Protein AF-A0A1E4FQ76-F1 (afdb_monomer_lite)

Secondary structure (DSSP, 8-state):
---HHHHHHHHHHHHHHTTHHHHHHHHHHH-PPPPHHHHHHHHHHHHHHHHHHTSSS--TTTTSTTSS----

Structure (mmCIF, N/CA/C/O backbone):
data_AF-A0A1E4FQ76-F1
#
_entry.id   AF-A0A1E4FQ76-F1
#
loop_
_atom_site.group_PDB
_atom_site.id
_atom_site.type_symbol
_atom_site.label_atom_id
_atom_site.label_alt_id
_atom_site.label_comp_id
_atom_site.label_asym_id
_atom_site.label_entity_id
_atom_site.label_seq_id
_atom_site.pdbx_PDB_ins_code
_atom_site.Cartn_x
_atom_site.Cartn_y
_atom_site.Cartn_z
_atom_site.occupancy
_atom_site.B_iso_or_equiv
_atom_site.auth_seq_id
_atom_site.auth_comp_id
_atom_site.auth_asym_id
_atom_site.auth_atom_id
_atom_site.pdbx_PDB_model_num
ATOM 1 N N . MET A 1 1 ? 6.759 2.425 -22.185 1.00 79.62 1 MET A N 1
ATOM 2 C CA . MET A 1 1 ? 7.681 2.020 -21.104 1.00 79.62 1 MET A CA 1
ATOM 3 C C . MET A 1 1 ? 7.024 2.462 -19.818 1.00 79.62 1 MET A C 1
ATOM 5 O O . MET A 1 1 ? 6.661 3.627 -19.764 1.00 79.62 1 MET A O 1
ATOM 9 N N . VAL A 1 2 ? 6.782 1.552 -18.874 1.00 88.50 2 VAL A N 1
ATOM 10 C CA . VAL A 1 2 ? 6.111 1.915 -17.619 1.00 88.50 2 VAL A CA 1
ATOM 11 C C . VAL A 1 2 ? 7.062 2.766 -16.789 1.00 88.50 2 VAL A C 1
ATOM 13 O O . VAL A 1 2 ? 8.237 2.419 -16.651 1.00 88.50 2 VAL A O 1
ATOM 16 N N . HIS A 1 3 ? 6.563 3.886 -16.281 1.00 92.12 3 HIS A N 1
ATOM 17 C CA . HIS A 1 3 ? 7.346 4.798 -15.457 1.00 92.12 3 HIS A CA 1
ATOM 18 C C . HIS A 1 3 ? 7.133 4.504 -13.958 1.00 92.12 3 HIS A C 1
ATOM 20 O O . HIS A 1 3 ? 6.021 4.138 -13.574 1.00 92.12 3 HIS A O 1
ATOM 26 N N . PRO A 1 4 ? 8.130 4.709 -13.075 1.00 92.88 4 PRO A N 1
ATOM 27 C CA . PRO A 1 4 ? 7.950 4.552 -11.625 1.00 92.88 4 PRO A CA 1
ATOM 28 C C . PRO A 1 4 ? 6.761 5.340 -11.050 1.00 92.88 4 PRO A C 1
ATOM 30 O O . PRO A 1 4 ? 6.086 4.883 -10.133 1.00 92.88 4 PRO A O 1
ATOM 33 N N . SER A 1 5 ? 6.432 6.488 -11.648 1.00 94.19 5 SER A N 1
ATOM 34 C CA . SER A 1 5 ? 5.258 7.287 -11.281 1.00 94.19 5 SER A CA 1
ATOM 35 C C . SER A 1 5 ? 3.924 6.569 -11.531 1.00 94.19 5 SER A C 1
ATOM 37 O O . SER A 1 5 ? 2.952 6.821 -10.821 1.00 94.19 5 SER A O 1
ATOM 39 N N . GLU A 1 6 ?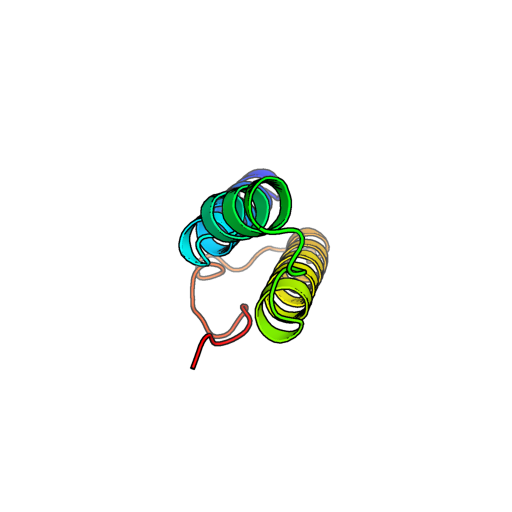 3.856 5.653 -12.503 1.00 95.50 6 GLU A N 1
ATOM 40 C CA . GLU A 1 6 ? 2.675 4.811 -12.729 1.00 95.50 6 GLU A CA 1
ATOM 41 C C . GLU A 1 6 ? 2.535 3.737 -11.646 1.00 95.50 6 GLU A C 1
ATOM 43 O O . GLU A 1 6 ? 1.421 3.445 -11.209 1.00 95.50 6 GLU A O 1
ATOM 48 N N . VAL A 1 7 ? 3.658 3.192 -11.168 1.00 94.88 7 VAL A N 1
ATOM 49 C CA . VAL A 1 7 ? 3.690 2.250 -10.041 1.00 94.88 7 VAL A CA 1
ATOM 50 C C . VAL A 1 7 ? 3.245 2.944 -8.755 1.00 94.88 7 VAL A C 1
ATOM 52 O O . VAL A 1 7 ? 2.406 2.416 -8.030 1.00 94.88 7 VAL A O 1
ATOM 55 N N . GLU A 1 8 ? 3.730 4.160 -8.498 1.00 95.31 8 GLU A N 1
ATOM 56 C CA . GLU A 1 8 ? 3.291 4.972 -7.357 1.00 95.31 8 GLU A CA 1
ATOM 57 C C . GLU A 1 8 ? 1.799 5.325 -7.423 1.00 95.31 8 GLU A C 1
ATOM 59 O O . GLU A 1 8 ? 1.102 5.308 -6.404 1.00 95.31 8 GLU A O 1
ATOM 64 N N . ALA A 1 9 ? 1.287 5.643 -8.617 1.00 95.62 9 ALA A N 1
ATOM 65 C CA . ALA A 1 9 ? -0.133 5.912 -8.815 1.00 95.62 9 ALA A CA 1
ATOM 66 C C . ALA A 1 9 ? -0.988 4.674 -8.515 1.00 95.62 9 ALA A C 1
ATOM 68 O O . ALA A 1 9 ? -2.021 4.786 -7.852 1.00 95.62 9 ALA A O 1
ATOM 69 N N . GLU A 1 10 ? -0.537 3.497 -8.940 1.00 95.44 10 GLU A N 1
ATOM 70 C CA . GLU A 1 10 ? -1.234 2.244 -8.681 1.00 95.44 10 GLU A CA 1
ATOM 71 C C . GLU A 1 10 ? -1.173 1.839 -7.198 1.00 95.44 10 GLU A C 1
ATOM 73 O O . GLU A 1 10 ? -2.189 1.454 -6.617 1.00 95.44 10 GLU A O 1
ATOM 78 N N . ALA A 1 11 ? -0.028 2.031 -6.539 1.00 95.06 11 ALA A N 1
ATOM 79 C CA . ALA A 1 11 ? 0.109 1.841 -5.097 1.00 95.06 11 ALA A CA 1
ATOM 80 C C . ALA A 1 11 ? -0.868 2.736 -4.316 1.00 95.06 11 ALA A C 1
ATOM 82 O O . ALA A 1 11 ? -1.548 2.290 -3.388 1.00 95.06 11 ALA A O 1
ATOM 83 N N . ARG A 1 12 ? -0.991 4.008 -4.722 1.00 92.94 12 ARG A N 1
ATOM 84 C CA . ARG A 1 12 ? -1.952 4.953 -4.136 1.00 92.94 12 ARG A CA 1
ATOM 85 C C . ARG A 1 12 ? -3.392 4.491 -4.347 1.00 92.94 12 ARG A C 1
ATOM 87 O O . ARG A 1 12 ? -4.173 4.516 -3.399 1.00 92.94 12 ARG A O 1
ATOM 94 N N . ARG A 1 13 ? -3.731 4.031 -5.556 1.00 93.44 13 ARG A N 1
ATOM 95 C CA . ARG A 1 13 ? -5.063 3.506 -5.886 1.00 93.44 13 ARG A CA 1
ATOM 96 C C . ARG A 1 13 ? -5.431 2.304 -5.013 1.00 93.44 13 ARG A C 1
ATOM 98 O O . ARG A 1 13 ? -6.529 2.271 -4.465 1.00 93.44 13 ARG A O 1
ATOM 105 N N . ARG A 1 14 ? -4.516 1.346 -4.838 1.00 92.31 14 ARG A N 1
ATOM 106 C CA . ARG A 1 14 ? -4.748 0.160 -3.999 1.00 92.31 14 ARG A CA 1
ATOM 107 C C . ARG A 1 14 ? -4.911 0.510 -2.522 1.00 92.31 14 ARG A C 1
ATOM 109 O O . ARG A 1 14 ? -5.816 -0.006 -1.877 1.00 92.31 14 ARG A O 1
ATOM 116 N N . LYS A 1 15 ? -4.111 1.444 -1.994 1.00 91.25 15 LYS A N 1
ATOM 117 C CA . LYS A 1 15 ? -4.292 1.947 -0.618 1.00 91.25 15 LYS A CA 1
ATOM 118 C C . LYS A 1 15 ? -5.627 2.669 -0.426 1.00 91.25 15 LYS A C 1
ATOM 120 O O . LYS A 1 15 ? -6.247 2.505 0.620 1.00 91.25 15 LYS A O 1
ATOM 125 N N . ALA A 1 16 ? -6.090 3.419 -1.426 1.00 89.94 16 ALA A N 1
ATOM 126 C CA . ALA A 1 16 ? -7.414 4.040 -1.388 1.00 89.94 16 ALA A CA 1
ATOM 127 C C . ALA A 1 16 ? -8.537 2.986 -1.359 1.00 89.94 16 ALA A C 1
ATOM 129 O O . ALA A 1 16 ? -9.486 3.129 -0.596 1.00 89.94 16 ALA A O 1
ATOM 130 N N . ALA A 1 17 ? -8.395 1.886 -2.108 1.00 89.94 17 ALA A N 1
ATOM 131 C CA . ALA A 1 17 ? -9.361 0.783 -2.108 1.00 89.94 17 ALA A CA 1
ATOM 132 C C . ALA A 1 17 ? -9.463 0.040 -0.758 1.00 89.94 17 ALA A C 1
ATOM 134 O O . ALA A 1 17 ? -10.477 -0.594 -0.489 1.00 89.94 17 ALA A O 1
ATOM 135 N N . LEU A 1 18 ? -8.448 0.144 0.110 1.00 86.81 18 LEU A N 1
ATOM 136 C CA . LEU A 1 18 ? -8.486 -0.385 1.481 1.00 86.81 18 LEU A CA 1
ATOM 137 C C . LEU A 1 18 ? -9.301 0.486 2.455 1.00 86.81 18 LEU A C 1
ATOM 139 O O . LEU A 1 18 ? -9.385 0.151 3.639 1.00 86.81 18 LEU A O 1
ATOM 143 N N . GLY A 1 19 ? -9.852 1.616 1.998 1.00 85.75 19 GLY A N 1
ATOM 144 C CA . GLY A 1 19 ? -10.583 2.553 2.852 1.00 85.75 19 GLY A CA 1
ATOM 145 C C . GLY A 1 19 ? -9.687 3.189 3.915 1.00 85.75 19 GLY A C 1
ATOM 146 O O . GLY A 1 19 ? -10.145 3.484 5.014 1.00 85.75 19 GLY A O 1
ATOM 147 N N . LEU A 1 20 ? -8.385 3.363 3.642 1.00 79.25 20 LEU A N 1
ATOM 148 C CA . LEU A 1 20 ? -7.432 3.873 4.637 1.00 79.25 20 LEU A CA 1
ATOM 149 C C . LEU A 1 20 ? -7.881 5.218 5.230 1.00 79.25 20 LEU A C 1
ATOM 151 O O . LEU A 1 20 ? -7.723 5.442 6.429 1.00 79.25 20 LEU A O 1
ATOM 155 N N . ASP A 1 21 ? -8.467 6.087 4.410 1.00 83.06 21 ASP A N 1
ATOM 156 C CA . ASP A 1 21 ? -8.979 7.383 4.855 1.00 83.06 21 ASP A CA 1
ATOM 157 C C . ASP A 1 21 ? -10.206 7.236 5.768 1.00 83.06 21 ASP A C 1
ATOM 159 O O . ASP A 1 21 ? -10.314 7.934 6.774 1.00 83.06 21 ASP A O 1
ATOM 163 N N . GLU A 1 22 ? -11.081 6.266 5.496 1.00 86.56 22 GLU A N 1
ATOM 164 C CA . GLU A 1 22 ? -12.236 5.937 6.342 1.00 86.56 22 GLU A CA 1
ATOM 165 C C . GLU A 1 22 ? -11.784 5.355 7.687 1.00 86.56 22 GLU A C 1
ATOM 167 O O . GLU A 1 22 ? -12.300 5.728 8.743 1.00 86.56 22 GLU A O 1
ATOM 172 N N . TRP A 1 23 ? -10.766 4.490 7.674 1.00 86.44 23 TRP A N 1
ATOM 173 C CA . TRP A 1 23 ? -10.164 3.949 8.891 1.00 86.44 23 TRP A CA 1
ATOM 174 C C . TRP A 1 23 ? -9.480 5.026 9.732 1.00 86.44 23 TRP A C 1
ATOM 176 O O . TRP A 1 23 ? -9.628 5.020 10.953 1.00 86.44 23 TRP A O 1
ATOM 186 N N . ARG A 1 24 ? -8.777 5.971 9.100 1.00 83.75 24 ARG A N 1
ATOM 187 C CA . ARG A 1 24 ? -8.166 7.122 9.783 1.00 83.75 24 ARG A CA 1
ATOM 188 C C . ARG A 1 24 ? -9.211 8.067 10.361 1.00 83.75 24 ARG A C 1
ATOM 190 O O . ARG A 1 24 ? -9.049 8.535 11.483 1.00 83.75 24 ARG A O 1
ATOM 197 N N . LEU A 1 25 ? -10.304 8.313 9.638 1.00 88.81 25 LEU A N 1
ATOM 198 C CA . LEU A 1 25 ? -11.426 9.095 10.154 1.00 88.8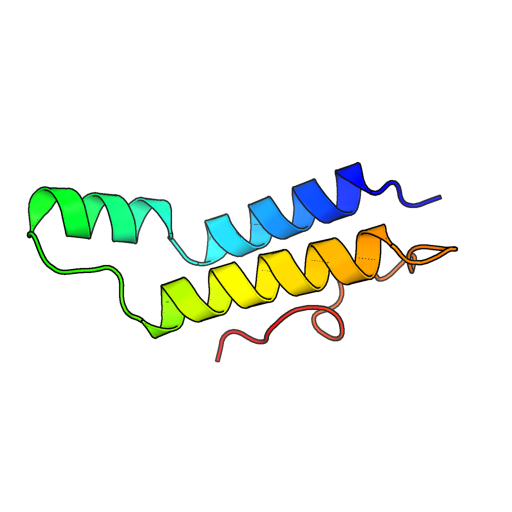1 25 LEU A CA 1
ATOM 199 C C . LEU A 1 25 ? -12.060 8.405 11.367 1.00 88.81 25 LEU A C 1
ATOM 201 O O . LEU A 1 25 ? -12.337 9.051 12.375 1.00 88.81 25 LEU A O 1
ATOM 205 N N . ARG A 1 26 ? -12.243 7.083 11.304 1.00 87.75 26 ARG A N 1
ATOM 206 C CA . ARG A 1 26 ? -12.749 6.298 12.432 1.00 87.75 26 ARG A CA 1
ATOM 207 C C . ARG A 1 26 ? -11.807 6.349 13.631 1.00 87.75 26 ARG A C 1
ATOM 209 O O . ARG A 1 26 ? -12.290 6.477 14.753 1.00 87.75 26 ARG A O 1
ATOM 216 N N . GLU A 1 27 ? -10.499 6.257 13.416 1.00 89.25 27 GLU A N 1
ATOM 217 C CA . GLU A 1 27 ? -9.494 6.402 14.475 1.00 89.25 27 GLU A CA 1
ATOM 218 C C . GLU A 1 27 ? -9.565 7.788 15.114 1.00 89.25 27 GLU A C 1
ATOM 220 O O . GLU A 1 27 ? -9.638 7.891 16.336 1.00 89.25 27 GLU A O 1
ATOM 225 N N . TYR A 1 28 ? -9.668 8.841 14.302 1.00 88.12 28 TYR A N 1
ATOM 226 C CA . TYR A 1 28 ? -9.811 10.213 14.784 1.00 88.12 28 TYR A CA 1
ATOM 227 C C . TYR A 1 28 ? -11.086 10.425 15.616 1.00 88.12 28 TYR A C 1
ATOM 229 O O . TYR A 1 28 ? -11.037 11.042 16.676 1.00 88.12 28 TYR A O 1
ATOM 237 N N . VAL A 1 29 ? -12.227 9.896 15.161 1.00 91.38 29 VAL A N 1
ATOM 238 C CA . VAL A 1 29 ? -13.527 10.087 15.828 1.00 91.38 29 VAL A CA 1
ATOM 239 C C . VAL A 1 29 ? -13.693 9.187 17.053 1.00 91.38 29 VAL A C 1
ATOM 241 O O . VAL A 1 29 ? -14.261 9.610 18.055 1.00 91.38 29 VAL A O 1
ATOM 244 N N . SER A 1 30 ? -13.244 7.932 16.978 1.00 88.19 30 SER A N 1
ATOM 245 C CA . SER A 1 30 ? -13.522 6.918 18.006 1.00 88.19 30 SER A CA 1
ATOM 246 C C . SER A 1 30 ? -12.347 6.616 18.934 1.00 88.19 30 SER A C 1
ATOM 248 O O . SER A 1 30 ? -12.526 5.881 19.901 1.00 88.19 30 SER A O 1
ATOM 250 N N . GLY A 1 31 ? -11.144 7.112 18.626 1.00 88.81 31 GLY A N 1
ATOM 251 C CA . GLY A 1 31 ? -9.906 6.777 19.334 1.00 88.81 31 GLY A CA 1
ATOM 252 C C . GLY A 1 31 ? -9.426 5.335 19.128 1.00 88.81 31 GLY A C 1
ATOM 253 O O . GLY A 1 31 ? -8.383 4.959 19.658 1.00 88.81 31 GLY A O 1
ATOM 254 N N . ASN A 1 32 ? -10.164 4.512 18.374 1.00 86.69 32 ASN A N 1
ATOM 255 C CA . ASN A 1 32 ? -9.775 3.132 18.105 1.00 86.69 32 ASN A CA 1
ATOM 256 C C . ASN A 1 32 ? -8.763 3.083 16.963 1.00 86.69 32 ASN A C 1
ATOM 258 O O . ASN A 1 32 ? -9.063 3.590 15.880 1.00 86.69 32 ASN A O 1
ATOM 262 N N . PRO A 1 33 ? -7.611 2.428 17.152 1.00 86.75 33 PRO A N 1
ATOM 263 C CA . PRO A 1 33 ? -6.583 2.405 16.131 1.00 86.75 33 PRO A CA 1
ATOM 264 C C . PRO A 1 33 ? -7.060 1.710 14.856 1.00 86.75 33 PRO A C 1
ATOM 266 O O . PRO A 1 33 ? -7.869 0.776 14.894 1.00 86.75 33 PRO A O 1
ATOM 269 N N . VAL A 1 34 ? -6.494 2.128 13.720 1.00 86.19 34 VAL A N 1
ATOM 270 C CA . VAL A 1 34 ? -6.657 1.413 12.444 1.00 86.19 34 VAL A CA 1
ATOM 271 C C . VAL A 1 34 ? -6.310 -0.069 12.647 1.00 86.19 34 VAL A C 1
ATOM 273 O O . VAL A 1 34 ? -5.255 -0.357 13.228 1.00 86.19 34 VAL A O 1
ATOM 276 N N . PRO A 1 35 ? -7.134 -1.018 12.154 1.00 89.69 35 PRO A N 1
ATOM 277 C CA . PRO A 1 35 ? -6.839 -2.435 12.278 1.00 89.69 35 PRO A CA 1
ATOM 278 C C . PRO A 1 35 ? -5.430 -2.748 11.780 1.00 89.69 35 PRO A C 1
ATOM 280 O O . PRO A 1 35 ? -5.052 -2.361 10.672 1.00 89.69 35 PRO A O 1
ATOM 283 N N . VAL A 1 36 ? -4.667 -3.492 12.584 1.00 89.31 36 VAL A N 1
ATOM 284 C CA . VAL A 1 36 ? -3.269 -3.853 12.287 1.00 89.31 36 VAL A CA 1
ATOM 285 C C . VAL A 1 36 ? -3.129 -4.443 10.883 1.00 89.31 36 VAL A C 1
ATOM 287 O O . VAL A 1 36 ? -2.202 -4.094 10.160 1.00 89.31 36 VAL A O 1
ATOM 290 N N . ARG A 1 37 ? -4.104 -5.251 10.455 1.00 89.12 37 ARG A N 1
ATOM 291 C CA . ARG A 1 37 ? -4.148 -5.843 9.115 1.00 89.12 37 ARG A CA 1
ATOM 292 C C . ARG A 1 37 ? -4.162 -4.806 7.986 1.00 89.12 37 ARG A C 1
ATOM 294 O O . ARG A 1 37 ? -3.473 -4.993 6.992 1.00 89.12 37 ARG A O 1
ATOM 301 N N . ILE A 1 38 ? -4.915 -3.714 8.134 1.00 89.00 38 ILE A N 1
ATOM 302 C CA . ILE A 1 38 ? -4.980 -2.637 7.131 1.00 89.00 38 ILE A CA 1
ATOM 303 C C . ILE A 1 38 ? -3.641 -1.903 7.067 1.00 89.00 38 ILE A C 1
ATOM 305 O O . ILE A 1 38 ? -3.120 -1.667 5.981 1.00 89.00 38 ILE A O 1
ATOM 309 N N . ARG A 1 39 ? -3.043 -1.613 8.229 1.00 88.88 39 ARG A N 1
ATOM 310 C CA . ARG A 1 39 ? -1.713 -0.993 8.310 1.00 88.88 39 ARG A CA 1
ATOM 311 C C . ARG A 1 39 ? -0.646 -1.854 7.627 1.00 88.88 39 ARG A C 1
ATOM 313 O O . ARG A 1 39 ? 0.082 -1.351 6.778 1.00 88.88 39 ARG A O 1
ATOM 320 N N . GLN A 1 40 ? -0.622 -3.149 7.937 1.00 91.94 40 GLN A N 1
ATOM 321 C CA . GLN A 1 40 ? 0.293 -4.118 7.328 1.00 91.94 40 GLN A CA 1
ATOM 322 C C . GLN A 1 40 ? 0.098 -4.228 5.812 1.00 91.94 40 GLN A C 1
ATOM 324 O O . GLN A 1 40 ? 1.077 -4.263 5.074 1.00 91.94 40 GLN A O 1
ATOM 329 N N . LEU A 1 41 ? -1.148 -4.244 5.325 1.00 92.69 41 LEU A N 1
ATOM 330 C CA . LEU A 1 41 ? -1.424 -4.256 3.885 1.00 92.69 41 LEU A CA 1
ATOM 331 C C . LEU A 1 41 ? -0.908 -2.985 3.197 1.00 92.69 41 LEU A C 1
ATOM 333 O O . LEU A 1 41 ? -0.306 -3.079 2.131 1.00 92.69 41 LEU A O 1
ATOM 337 N N . CYS A 1 42 ? -1.079 -1.807 3.803 1.00 92.19 42 CYS A N 1
ATOM 338 C CA . CYS A 1 42 ? -0.516 -0.569 3.260 1.00 92.19 42 CYS A CA 1
ATOM 339 C C . CYS A 1 42 ? 1.017 -0.611 3.182 1.00 92.19 42 CYS A C 1
ATOM 341 O O . CYS A 1 42 ? 1.575 -0.243 2.150 1.00 92.19 42 CYS A O 1
ATOM 343 N N . GLU A 1 43 ? 1.685 -1.103 4.226 1.00 93.88 43 GLU A N 1
ATOM 344 C CA . GLU A 1 43 ? 3.144 -1.280 4.234 1.00 93.88 43 GLU A CA 1
ATOM 345 C C . GLU A 1 43 ? 3.602 -2.260 3.145 1.00 93.88 43 GLU A C 1
ATOM 347 O O . GLU A 1 43 ? 4.560 -1.989 2.422 1.00 93.88 43 GLU A O 1
ATOM 352 N N . GLN A 1 44 ? 2.890 -3.375 2.964 1.00 95.00 44 GLN A N 1
ATOM 353 C CA . GLN A 1 44 ? 3.181 -4.341 1.902 1.00 95.00 44 GLN A CA 1
ATOM 354 C C . GLN A 1 44 ? 3.001 -3.741 0.501 1.00 95.00 44 GLN A C 1
ATOM 356 O O . GLN A 1 44 ? 3.807 -4.022 -0.385 1.00 95.00 44 GLN A O 1
ATOM 361 N N . ILE A 1 45 ? 1.983 -2.897 0.295 1.00 95.25 45 ILE A N 1
ATOM 362 C CA . ILE A 1 45 ? 1.780 -2.174 -0.970 1.00 95.25 45 ILE A CA 1
ATOM 363 C C . ILE A 1 45 ? 2.958 -1.230 -1.241 1.00 95.25 45 ILE A C 1
ATOM 365 O O . ILE A 1 45 ? 3.450 -1.177 -2.368 1.00 95.25 45 ILE A O 1
ATOM 369 N N . ASP A 1 46 ? 3.436 -0.514 -0.223 1.00 95.31 46 ASP A N 1
ATOM 370 C CA . ASP A 1 46 ? 4.563 0.412 -0.366 1.00 95.31 46 ASP A CA 1
ATOM 371 C C . ASP A 1 46 ? 5.879 -0.323 -0.665 1.00 95.31 46 ASP A C 1
ATOM 373 O O . ASP A 1 46 ? 6.658 0.111 -1.518 1.00 95.31 46 ASP A O 1
ATOM 377 N N . LEU A 1 47 ? 6.104 -1.483 -0.041 1.00 96.00 47 LEU A N 1
ATOM 378 C CA . LEU A 1 47 ? 7.249 -2.345 -0.342 1.00 96.00 47 LEU A CA 1
ATOM 379 C C . LEU A 1 47 ? 7.189 -2.918 -1.764 1.00 96.00 47 LEU A C 1
ATOM 381 O O . LEU A 1 47 ? 8.204 -2.913 -2.464 1.00 96.00 47 LEU A O 1
ATOM 385 N N . ALA A 1 48 ? 6.015 -3.374 -2.209 1.00 95.38 48 ALA A N 1
ATOM 386 C CA . ALA A 1 48 ? 5.812 -3.863 -3.571 1.00 95.38 48 ALA A CA 1
ATOM 387 C C . ALA A 1 48 ? 6.084 -2.763 -4.608 1.00 95.38 48 ALA A C 1
ATOM 389 O O . ALA A 1 48 ? 6.829 -2.980 -5.567 1.00 95.38 48 ALA A O 1
ATOM 390 N N . ALA A 1 49 ? 5.563 -1.556 -4.372 1.00 96.12 49 ALA A N 1
ATOM 391 C CA . ALA A 1 49 ? 5.804 -0.400 -5.227 1.00 96.12 49 ALA A CA 1
ATOM 392 C C . ALA A 1 49 ? 7.297 -0.050 -5.309 1.00 96.12 49 ALA A C 1
ATOM 394 O O . ALA A 1 49 ? 7.827 0.167 -6.398 1.00 96.12 49 ALA A O 1
ATOM 395 N N . LEU A 1 50 ? 8.001 -0.053 -4.172 1.00 96.19 50 LEU A N 1
ATOM 396 C CA . LEU A 1 50 ? 9.439 0.202 -4.126 1.00 96.19 50 LEU A CA 1
ATOM 397 C C . LEU A 1 50 ? 10.241 -0.855 -4.898 1.00 96.19 50 LEU A C 1
ATOM 399 O O . LEU A 1 50 ? 11.206 -0.512 -5.583 1.00 96.19 50 LEU A O 1
ATOM 403 N N . ALA A 1 51 ? 9.859 -2.129 -4.788 1.00 95.38 51 ALA A N 1
ATOM 404 C CA . ALA A 1 51 ? 10.515 -3.221 -5.497 1.00 95.38 51 ALA A CA 1
ATOM 405 C C . ALA A 1 51 ? 10.323 -3.096 -7.016 1.00 95.38 51 ALA A C 1
ATOM 407 O O . ALA A 1 51 ? 11.301 -3.148 -7.761 1.00 95.38 51 ALA A O 1
ATOM 408 N N . LEU A 1 52 ? 9.085 -2.859 -7.463 1.00 94.38 52 LEU A N 1
ATOM 409 C CA . LEU A 1 52 ? 8.743 -2.653 -8.872 1.00 94.38 52 LEU A CA 1
ATOM 410 C C . LEU A 1 52 ? 9.483 -1.446 -9.462 1.00 94.38 52 LEU A C 1
ATOM 412 O O . LEU A 1 52 ? 10.105 -1.566 -10.514 1.00 94.38 52 LEU A O 1
ATOM 416 N N . SER A 1 53 ? 9.502 -0.311 -8.760 1.00 93.62 53 SER A N 1
ATOM 417 C CA . SER A 1 53 ? 10.176 0.915 -9.212 1.00 93.62 53 SER A CA 1
ATOM 418 C C . SER A 1 53 ? 11.701 0.796 -9.309 1.00 93.62 53 SER A C 1
ATOM 420 O O . SER A 1 53 ? 12.334 1.610 -9.978 1.00 93.62 53 SER A O 1
ATOM 422 N N . ARG A 1 54 ? 12.308 -0.202 -8.652 1.00 94.00 54 ARG A N 1
ATOM 423 C CA . ARG A 1 54 ? 13.754 -0.480 -8.705 1.00 94.00 54 ARG A CA 1
ATOM 424 C C . ARG A 1 54 ? 14.146 -1.490 -9.783 1.00 94.00 54 ARG A C 1
ATOM 426 O O . ARG A 1 54 ? 15.338 -1.728 -9.978 1.00 94.00 54 ARG A O 1
ATOM 433 N N . MET A 1 55 ? 13.184 -2.094 -10.478 1.00 92.50 55 MET A N 1
ATOM 43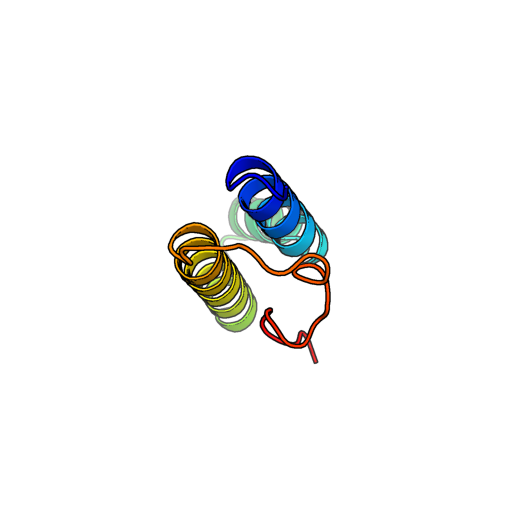4 C CA . MET A 1 55 ? 13.481 -3.008 -11.578 1.00 92.50 55 MET A CA 1
ATOM 435 C C . MET A 1 55 ? 14.083 -2.246 -12.761 1.00 92.50 55 MET A C 1
ATOM 437 O O . MET A 1 55 ? 13.598 -1.182 -13.139 1.00 92.50 55 M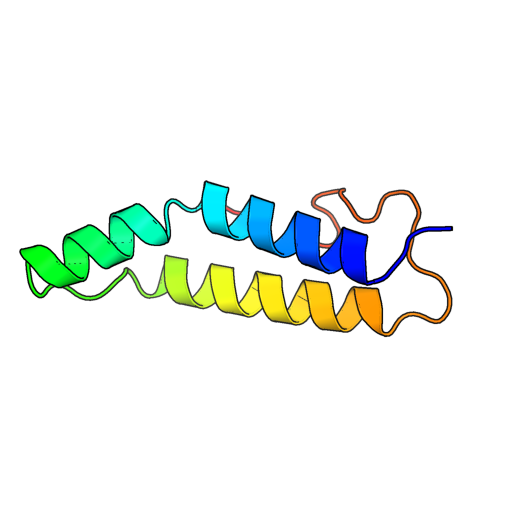ET A O 1
ATOM 441 N N . SER A 1 56 ? 15.104 -2.825 -13.401 1.00 89.62 56 SER A N 1
ATOM 442 C CA . SER A 1 56 ? 15.717 -2.257 -14.615 1.00 89.62 56 SER A CA 1
ATOM 443 C C . SER A 1 56 ? 14.706 -2.071 -15.752 1.00 89.62 56 SER A C 1
ATOM 445 O O . SER A 1 56 ? 14.850 -1.174 -16.580 1.00 89.62 56 SER A O 1
ATOM 447 N N . LYS A 1 57 ? 13.663 -2.908 -15.772 1.00 92.38 57 LYS A N 1
ATOM 448 C CA . LYS A 1 57 ? 12.495 -2.792 -16.638 1.00 92.38 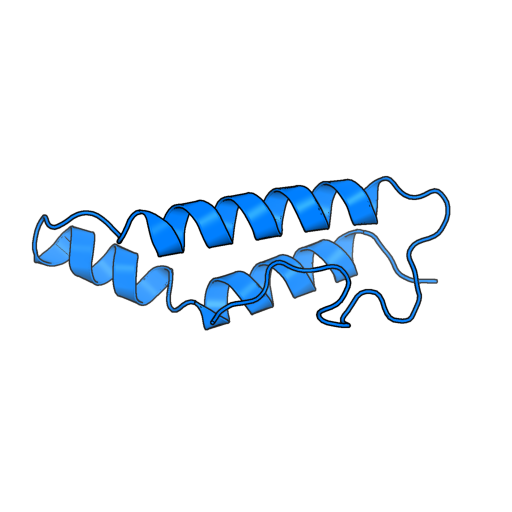57 LYS A CA 1
ATOM 449 C C . LYS A 1 57 ? 11.249 -3.168 -15.844 1.00 92.38 57 LYS A C 1
ATOM 451 O O . LYS A 1 57 ? 11.102 -4.320 -15.445 1.00 92.38 57 LYS A O 1
ATOM 456 N N . ILE A 1 58 ? 10.349 -2.207 -15.656 1.00 93.38 58 ILE A N 1
ATOM 457 C CA . ILE A 1 58 ? 9.060 -2.448 -15.004 1.00 93.38 58 ILE A CA 1
ATOM 458 C C . ILE A 1 58 ? 8.185 -3.321 -15.928 1.00 93.38 58 ILE A C 1
ATOM 460 O O . ILE A 1 58 ? 8.093 -3.016 -17.128 1.00 93.38 58 ILE A O 1
ATOM 464 N N . PRO A 1 59 ? 7.557 -4.396 -15.412 1.00 93.31 59 PRO A N 1
ATOM 465 C CA . PRO A 1 59 ? 6.642 -5.233 -16.186 1.00 93.31 59 PRO A CA 1
ATOM 466 C C . PRO A 1 59 ? 5.464 -4.424 -16.754 1.00 93.31 59 PRO A C 1
ATOM 468 O O . PRO A 1 59 ? 4.950 -3.514 -16.107 1.00 93.31 59 PRO A O 1
ATOM 471 N N . GLY A 1 60 ? 5.021 -4.730 -17.977 1.00 92.19 60 GLY A N 1
ATOM 472 C CA . GLY A 1 60 ? 3.870 -4.038 -18.589 1.00 92.19 60 GLY A CA 1
ATOM 473 C C . GLY A 1 60 ? 2.536 -4.380 -17.913 1.00 92.19 60 GLY A C 1
ATOM 474 O O . GLY A 1 60 ? 1.594 -3.595 -17.935 1.00 92.19 60 GLY A O 1
ATOM 475 N N . ASP A 1 61 ? 2.502 -5.537 -17.270 1.00 94.19 61 ASP A N 1
ATOM 476 C CA . ASP A 1 61 ? 1.435 -6.139 -16.483 1.00 94.19 61 ASP A CA 1
ATOM 477 C C . ASP A 1 61 ? 1.618 -5.902 -14.976 1.00 94.19 61 ASP A C 1
ATOM 479 O O . ASP A 1 61 ? 0.984 -6.570 -14.167 1.00 94.19 61 ASP A O 1
ATOM 483 N N . PHE A 1 62 ? 2.423 -4.912 -14.567 1.00 93.69 62 PHE A N 1
ATOM 484 C CA . PHE A 1 62 ? 2.684 -4.613 -13.151 1.00 93.69 62 PHE A CA 1
ATOM 485 C C . PHE A 1 62 ? 1.420 -4.389 -12.308 1.00 93.69 62 PHE A C 1
ATOM 487 O O . PHE A 1 62 ? 1.501 -4.403 -11.088 1.00 93.69 62 PHE A O 1
ATOM 494 N N . ARG A 1 63 ? 0.262 -4.128 -12.931 1.00 94.19 63 ARG A N 1
ATOM 495 C CA . ARG A 1 63 ? -1.031 -3.962 -12.255 1.00 94.19 63 ARG A CA 1
ATOM 496 C C . ARG A 1 63 ? -1.689 -5.285 -11.870 1.00 94.19 63 ARG A C 1
ATOM 498 O O . ARG A 1 63 ? -2.722 -5.222 -11.217 1.00 94.19 63 ARG A O 1
ATOM 505 N N . ASP A 1 64 ? -1.148 -6.431 -12.265 1.00 93.00 64 ASP A N 1
ATOM 506 C CA . ASP A 1 64 ? -1.672 -7.743 -11.891 1.00 93.00 64 ASP A CA 1
ATOM 507 C C . ASP A 1 64 ? -1.408 -8.036 -10.407 1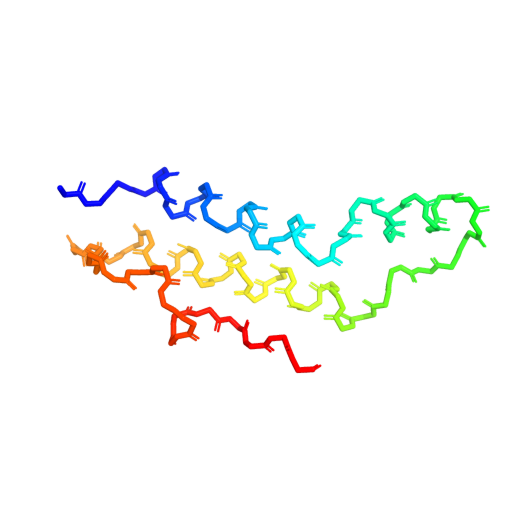.00 93.00 64 ASP A C 1
ATOM 509 O O . ASP A 1 64 ? -0.342 -7.714 -9.877 1.00 93.00 64 ASP A O 1
ATOM 513 N N . ASP A 1 65 ? -2.357 -8.684 -9.737 1.00 88.56 65 ASP A N 1
ATOM 514 C CA . ASP A 1 65 ? -2.306 -9.021 -8.309 1.00 88.56 65 ASP A CA 1
ATOM 515 C C . ASP A 1 65 ? -1.201 -10.037 -7.967 1.00 88.56 65 ASP A C 1
ATOM 517 O O . ASP A 1 65 ? -0.983 -10.353 -6.799 1.00 88.56 65 ASP A O 1
ATOM 521 N N . LEU A 1 66 ? -0.467 -10.533 -8.968 1.00 91.56 66 LEU A N 1
ATOM 522 C CA . LEU A 1 66 ? 0.793 -11.251 -8.784 1.00 91.56 66 LEU A CA 1
ATOM 523 C C . LEU A 1 66 ? 1.852 -10.398 -8.067 1.00 91.56 66 LEU A C 1
ATOM 525 O O . LEU A 1 66 ? 2.623 -10.923 -7.266 1.00 91.56 66 LEU A O 1
ATOM 529 N N . TYR A 1 67 ? 1.897 -9.096 -8.359 1.00 89.94 67 TYR A N 1
ATOM 530 C CA . TYR A 1 67 ? 2.928 -8.187 -7.849 1.00 89.94 67 TYR A CA 1
ATOM 531 C C . TYR A 1 67 ? 2.533 -7.470 -6.554 1.00 89.94 67 TYR A C 1
ATOM 533 O O . TYR A 1 67 ? 3.372 -6.811 -5.941 1.00 89.94 67 TYR A O 1
ATOM 541 N N . TRP A 1 68 ? 1.273 -7.585 -6.131 1.00 93.50 68 TRP A N 1
ATOM 542 C CA . TRP A 1 68 ? 0.709 -6.835 -5.009 1.00 93.50 68 TRP A CA 1
ATOM 543 C C . TRP A 1 68 ? 0.203 -7.773 -3.911 1.00 93.50 68 TRP A C 1
ATOM 545 O O . TRP A 1 68 ? -0.172 -8.914 -4.181 1.00 93.50 68 TRP A O 1
ATOM 555 N N . PRO A 1 69 ? 0.161 -7.315 -2.651 1.00 90.81 69 PRO A N 1
ATOM 556 C CA . PRO A 1 69 ? -0.408 -8.108 -1.570 1.00 90.81 69 PRO A CA 1
ATOM 557 C C . PRO A 1 69 ? -1.901 -8.364 -1.801 1.00 90.81 69 PRO A C 1
ATOM 559 O O . PRO A 1 69 ? -2.677 -7.453 -2.101 1.00 90.81 69 PRO A O 1
ATOM 562 N N . ARG A 1 70 ? -2.316 -9.622 -1.627 1.00 83.75 70 ARG A N 1
ATOM 563 C CA . ARG A 1 70 ? -3.715 -10.021 -1.789 1.00 83.75 70 ARG A CA 1
ATOM 564 C C . ARG A 1 70 ? -4.535 -9.615 -0.570 1.00 83.75 70 ARG A C 1
ATOM 566 O O . ARG A 1 70 ? -4.229 -9.992 0.560 1.00 83.75 70 ARG A O 1
ATOM 573 N N . CYS A 1 71 ? -5.623 -8.902 -0.822 1.00 67.00 71 CYS A N 1
ATOM 574 C CA . CYS A 1 71 ? -6.608 -8.536 0.185 1.00 67.00 71 CYS A CA 1
ATOM 575 C C . CYS A 1 71 ? -7.668 -9.651 0.228 1.00 67.00 71 CYS A C 1
ATOM 577 O O . CYS A 1 71 ? -8.546 -9.667 -0.626 1.00 67.00 71 CYS A O 1
ATOM 579 N N . TRP A 1 72 ? -7.533 -10.635 1.127 1.00 56.38 72 TRP A N 1
ATOM 580 C CA . TRP A 1 72 ? -8.548 -11.688 1.348 1.00 56.38 72 TRP A CA 1
ATOM 581 C C . TRP A 1 72 ? -9.491 -11.331 2.493 1.00 56.38 72 TRP A C 1
ATOM 583 O O . TRP A 1 72 ? -9.002 -10.762 3.494 1.00 56.38 72 TRP A O 1
#

Radius of gyration: 13.74 Å; chains: 1; bounding box: 29×22×40 Å

pLDDT: mean 90.22, std 6.22, range [56.38, 96.19]

Foldseek 3Di:
DDALVNLVVLLVVVLVVLVVVVQVVCCVVPVDHRPPVSVVQNVQSVVLSVVQNPDPDRDPVCNDCVSGDDDD

Sequence (72 aa):
MVHPSEVEAEARRRKAALGLDEWRLREYVSGNPVPVRIRQLCEQIDLAALALSRMSKIPGDFRDDLYWPRCW